Protein AF-A0A662NIP9-F1 (afdb_monomer_lite)

Structure (mmCIF, N/CA/C/O backbone):
data_AF-A0A662NIP9-F1
#
_entry.id   AF-A0A662NIP9-F1
#
loop_
_atom_site.group_PDB
_atom_site.id
_atom_site.type_symbol
_atom_site.label_atom_id
_atom_site.label_alt_id
_atom_site.label_comp_id
_atom_site.label_asym_id
_atom_site.label_entity_id
_atom_site.label_seq_id
_atom_site.pdbx_PDB_ins_code
_atom_site.Cartn_x
_atom_site.Cartn_y
_atom_site.Cartn_z
_atom_site.occupancy
_atom_site.B_iso_or_equiv
_atom_site.auth_seq_id
_atom_site.auth_comp_id
_atom_site.auth_asym_id
_atom_site.auth_atom_id
_atom_site.pdbx_PDB_model_num
ATOM 1 N N . MET A 1 1 ? 13.210 0.376 -0.385 1.00 84.75 1 MET A N 1
ATOM 2 C CA . MET A 1 1 ? 11.925 -0.338 -0.216 1.00 84.75 1 MET A CA 1
ATOM 3 C C . MET A 1 1 ? 11.137 0.347 0.890 1.00 84.75 1 MET A C 1
ATOM 5 O O . MET A 1 1 ? 11.747 0.739 1.875 1.00 84.75 1 MET A O 1
ATOM 9 N N . LYS A 1 2 ? 9.825 0.532 0.727 1.00 93.12 2 LYS A N 1
ATOM 10 C CA . LYS A 1 2 ? 8.917 1.000 1.787 1.00 93.12 2 LYS A CA 1
ATOM 11 C C . LYS A 1 2 ? 7.820 -0.039 2.005 1.00 93.12 2 LYS A C 1
ATOM 13 O O . LYS A 1 2 ? 7.441 -0.723 1.056 1.00 93.12 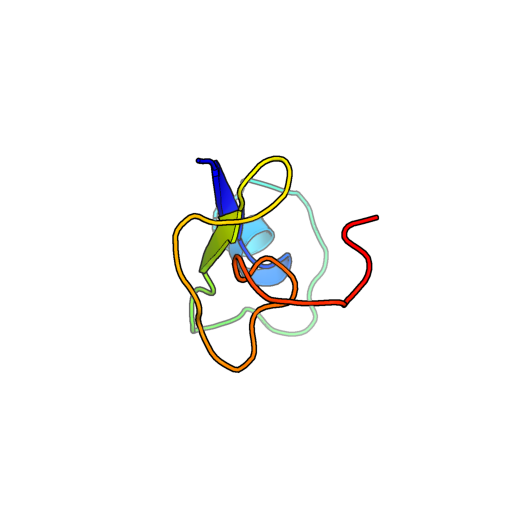2 LYS A O 1
ATOM 18 N N . ILE A 1 3 ? 7.294 -0.117 3.224 1.00 93.62 3 ILE A N 1
ATOM 19 C CA . ILE A 1 3 ? 6.072 -0.870 3.519 1.00 93.62 3 ILE A CA 1
ATOM 20 C C . ILE A 1 3 ? 4.924 0.131 3.589 1.00 93.62 3 ILE A C 1
ATOM 22 O O . ILE A 1 3 ? 4.981 1.114 4.326 1.00 93.62 3 ILE A O 1
ATOM 26 N N . ARG A 1 4 ? 3.903 -0.104 2.773 1.00 94.56 4 ARG A N 1
ATOM 27 C CA . ARG A 1 4 ? 2.623 0.595 2.817 1.00 94.56 4 ARG A CA 1
ATOM 28 C C . ARG A 1 4 ? 1.602 -0.294 3.512 1.00 94.56 4 ARG A C 1
ATOM 30 O O . ARG A 1 4 ? 1.737 -1.515 3.551 1.00 94.56 4 ARG A O 1
ATOM 37 N N . VAL A 1 5 ? 0.561 0.337 4.023 1.00 96.94 5 VAL A N 1
ATOM 38 C CA . VAL A 1 5 ? -0.588 -0.327 4.635 1.00 96.94 5 VAL A CA 1
ATOM 39 C C . VAL A 1 5 ? -1.854 0.135 3.936 1.00 96.94 5 VAL A C 1
ATOM 41 O O . VAL A 1 5 ? -1.899 1.249 3.408 1.00 96.94 5 VAL A O 1
ATOM 44 N N . SER A 1 6 ? -2.885 -0.708 3.927 1.00 96.06 6 SER A N 1
ATOM 45 C CA . SER A 1 6 ? -4.215 -0.242 3.526 1.00 96.06 6 SER A CA 1
ATOM 46 C C . SER A 1 6 ? -4.690 0.886 4.449 1.00 96.06 6 SER A C 1
ATOM 48 O O . SER A 1 6 ? -4.268 0.980 5.605 1.00 96.06 6 SER A O 1
ATOM 50 N N . TYR A 1 7 ? -5.604 1.726 3.960 1.00 96.12 7 TYR A N 1
ATOM 51 C CA . TYR A 1 7 ? -6.159 2.819 4.762 1.00 96.12 7 TYR A CA 1
ATOM 52 C C . TYR A 1 7 ? -6.814 2.313 6.056 1.00 96.12 7 TYR A C 1
ATOM 54 O O . TYR A 1 7 ? -6.545 2.848 7.128 1.00 96.12 7 TYR A O 1
ATOM 62 N N . GLY A 1 8 ? -7.609 1.238 5.982 1.00 96.94 8 GLY A N 1
ATOM 63 C CA . GLY A 1 8 ? -8.258 0.656 7.160 1.00 96.94 8 GLY A CA 1
ATOM 64 C C . GLY A 1 8 ? -7.250 0.163 8.200 1.00 96.94 8 GLY A C 1
ATOM 65 O O . GLY A 1 8 ? -7.381 0.467 9.384 1.00 96.94 8 GLY A O 1
ATOM 66 N N . THR A 1 9 ? -6.192 -0.527 7.759 1.00 97.56 9 THR A N 1
ATOM 67 C CA . THR A 1 9 ? -5.088 -0.937 8.641 1.00 97.56 9 THR A CA 1
ATOM 68 C C . THR A 1 9 ? -4.396 0.280 9.263 1.00 97.56 9 THR A C 1
ATOM 70 O O . THR A 1 9 ? -4.153 0.288 10.465 1.00 97.56 9 THR A O 1
ATOM 73 N N . ALA A 1 10 ? -4.139 1.341 8.489 1.00 97.56 10 ALA A N 1
ATOM 74 C CA . ALA A 1 10 ? -3.527 2.570 8.999 1.00 97.56 10 ALA A CA 1
ATOM 75 C C . ALA A 1 10 ? -4.367 3.244 10.096 1.00 97.56 10 ALA A C 1
ATOM 77 O O . ALA A 1 10 ? -3.807 3.756 11.065 1.00 97.56 10 ALA A O 1
ATOM 78 N N . VAL A 1 11 ? -5.697 3.240 9.955 1.00 97.75 11 VAL A N 1
ATOM 79 C CA . VAL A 1 11 ? -6.611 3.808 10.954 1.00 97.75 11 VAL A CA 1
ATOM 80 C C . VAL A 1 11 ? -6.625 2.976 12.234 1.00 97.75 11 VAL A C 1
ATOM 82 O O . VAL A 1 11 ? -6.496 3.538 13.318 1.00 97.75 11 VAL A O 1
ATOM 85 N N . VAL A 1 12 ? -6.726 1.646 12.131 1.00 97.19 12 VAL A N 1
ATOM 86 C CA . VAL A 1 12 ? -6.714 0.759 13.312 1.00 97.19 12 VAL A CA 1
ATOM 87 C C . VAL A 1 12 ? -5.386 0.836 14.068 1.00 97.19 12 VAL A C 1
ATOM 89 O O . VAL A 1 12 ? -5.392 0.836 15.294 1.00 97.19 12 VAL A O 1
ATOM 92 N N . LEU A 1 13 ? -4.261 0.967 13.358 1.00 96.12 13 LEU A N 1
ATOM 93 C CA . LEU A 1 13 ? -2.929 1.121 13.957 1.00 96.12 13 LEU A CA 1
ATOM 94 C C . LEU A 1 13 ? -2.652 2.529 14.519 1.00 96.12 13 LEU A C 1
ATOM 96 O O . LEU A 1 13 ? -1.555 2.781 15.006 1.00 96.12 13 LEU A O 1
ATOM 100 N N . GLY A 1 14 ? -3.594 3.472 14.418 1.00 96.69 14 GLY A N 1
ATOM 101 C CA . GLY A 1 14 ? -3.409 4.843 14.905 1.00 96.69 14 GLY A CA 1
ATOM 102 C C . GLY A 1 14 ? -2.464 5.707 14.058 1.00 96.69 14 GLY A C 1
ATOM 103 O O . GLY A 1 14 ? -2.171 6.840 14.432 1.00 96.69 14 GLY A O 1
ATOM 104 N N . LEU A 1 15 ? -2.024 5.221 12.892 1.00 96.69 15 LEU A N 1
ATOM 105 C CA . LEU A 1 15 ? -1.156 5.958 11.962 1.00 96.69 15 LEU A CA 1
ATOM 106 C C . LEU A 1 15 ? -1.912 7.066 11.215 1.00 96.69 15 LEU A C 1
ATOM 108 O O . LEU A 1 15 ? -1.312 8.020 10.717 1.00 96.69 15 LEU A O 1
ATOM 112 N N . LYS A 1 16 ? -3.239 6.942 11.108 1.00 96.69 16 LYS A N 1
ATOM 113 C CA . LYS A 1 16 ? -4.109 7.940 10.483 1.00 96.69 16 LYS A CA 1
ATOM 114 C C . LYS A 1 16 ? -5.424 8.055 11.246 1.00 96.69 16 LYS A C 1
ATOM 116 O O . LYS A 1 16 ? -6.008 7.058 11.647 1.00 96.69 16 LYS A O 1
ATOM 121 N N . LYS A 1 17 ? -5.940 9.277 11.388 1.00 96.81 17 LYS A N 1
ATOM 122 C CA . LYS A 1 17 ? -7.318 9.496 11.848 1.00 96.81 17 LYS A CA 1
ATOM 123 C C . LYS A 1 17 ? -8.278 9.274 10.677 1.00 96.81 17 LYS A C 1
ATOM 125 O O . LYS A 1 17 ? -8.084 9.858 9.611 1.00 96.81 17 LYS A O 1
ATOM 130 N N . GLY A 1 18 ? -9.304 8.453 10.878 1.00 94.81 18 GLY A N 1
ATOM 131 C CA . GLY A 1 18 ? -10.295 8.136 9.854 1.00 94.81 18 GLY A CA 1
ATOM 132 C C . GLY A 1 18 ? -11.591 7.616 10.460 1.00 94.81 18 GLY A C 1
ATOM 133 O O . GLY A 1 18 ? -11.579 6.996 11.522 1.00 94.81 18 GLY A O 1
ATOM 134 N N . LYS A 1 19 ? -12.713 7.888 9.788 1.00 93.81 19 LYS A N 1
ATOM 135 C CA . LYS A 1 19 ? -14.005 7.270 10.106 1.00 93.81 19 LYS A CA 1
ATOM 136 C C . LYS A 1 19 ? -14.114 5.953 9.347 1.00 93.81 19 LYS A C 1
ATOM 138 O O . LYS A 1 19 ? -13.703 5.873 8.193 1.00 93.81 19 LYS A O 1
ATOM 143 N N . MET A 1 20 ? -14.675 4.935 9.985 1.00 93.31 20 MET A N 1
ATOM 144 C CA . MET A 1 20 ? -14.919 3.634 9.367 1.00 93.31 20 MET A CA 1
ATOM 145 C C . MET A 1 20 ? -16.252 3.095 9.872 1.00 93.31 20 MET A C 1
ATOM 147 O O . MET A 1 20 ? -16.533 3.203 11.064 1.00 93.31 20 MET A O 1
ATOM 151 N N . LEU A 1 21 ? -17.046 2.506 8.977 1.00 94.50 21 LEU A N 1
ATOM 152 C CA . LEU A 1 21 ? -18.294 1.829 9.346 1.00 94.50 21 LEU A CA 1
ATOM 153 C C . LEU A 1 21 ? -18.021 0.485 10.038 1.00 94.50 21 LEU A C 1
ATOM 155 O O . LEU A 1 21 ? -18.722 0.120 10.974 1.00 94.50 21 LEU A O 1
ATOM 159 N N . ALA A 1 22 ? -16.967 -0.217 9.616 1.00 94.50 22 ALA A N 1
ATOM 160 C CA . ALA A 1 22 ? -16.505 -1.465 10.212 1.00 94.50 22 ALA A CA 1
ATOM 161 C C . ALA A 1 22 ? -14.974 -1.466 10.309 1.00 94.50 22 ALA A C 1
ATOM 163 O O . ALA A 1 22 ? -14.284 -1.014 9.392 1.00 94.50 22 ALA A O 1
ATOM 164 N N . LYS A 1 23 ? -14.433 -1.960 11.428 1.00 94.31 23 LYS A N 1
ATOM 165 C CA . LYS A 1 23 ? -12.982 -2.099 11.609 1.00 94.31 23 LYS A CA 1
ATOM 166 C C . LYS A 1 23 ? -12.495 -3.373 10.904 1.00 94.31 23 LYS A C 1
ATOM 168 O O . LYS A 1 23 ? -13.114 -4.417 11.100 1.00 94.31 23 LYS A O 1
ATOM 173 N N . PRO A 1 24 ? -11.401 -3.323 10.120 1.00 95.38 24 PRO A N 1
ATOM 174 C CA . PRO A 1 24 ? -10.830 -4.529 9.539 1.00 95.38 24 PRO A CA 1
ATOM 175 C C . PRO A 1 24 ? -10.279 -5.441 10.639 1.00 95.38 24 PRO A C 1
ATOM 177 O O . PRO A 1 24 ? -9.610 -4.977 11.561 1.00 95.38 24 PRO A O 1
ATOM 180 N N . THR A 1 25 ? -10.528 -6.742 10.512 1.00 96.31 25 THR A N 1
ATOM 181 C CA . THR A 1 25 ? -9.940 -7.791 11.362 1.00 96.31 25 THR A CA 1
ATOM 182 C C . THR A 1 25 ? -8.631 -8.339 10.787 1.00 96.31 25 THR A C 1
ATOM 184 O O . THR A 1 25 ? -7.847 -8.950 11.505 1.00 96.31 25 THR A O 1
ATOM 187 N N . THR A 1 26 ? -8.365 -8.081 9.502 1.00 97.12 26 THR A N 1
ATOM 188 C CA . THR A 1 26 ? -7.142 -8.473 8.791 1.00 97.12 26 THR A CA 1
ATOM 189 C C . THR A 1 26 ? -6.299 -7.245 8.453 1.00 97.12 26 THR A C 1
ATOM 191 O O . THR A 1 26 ? -6.806 -6.248 7.932 1.00 97.12 26 THR A O 1
ATOM 194 N N . ALA A 1 27 ? -4.995 -7.314 8.726 1.00 96.81 27 ALA A N 1
ATOM 195 C CA . ALA A 1 27 ? -4.043 -6.278 8.342 1.00 96.81 27 ALA A CA 1
ATOM 196 C C . ALA A 1 27 ? -3.517 -6.519 6.919 1.00 96.81 27 ALA A C 1
ATOM 198 O O . ALA A 1 27 ? -3.032 -7.603 6.606 1.00 96.81 27 ALA A O 1
ATOM 199 N N . TYR A 1 28 ? -3.573 -5.491 6.071 1.00 96.31 28 TYR A N 1
ATOM 200 C CA . TYR A 1 28 ? -3.091 -5.553 4.691 1.00 96.31 28 TYR A CA 1
ATOM 201 C C . TYR A 1 28 ? -1.822 -4.716 4.537 1.00 96.31 28 TYR A C 1
ATOM 203 O O . TYR A 1 28 ? -1.857 -3.490 4.701 1.00 96.31 28 TYR A O 1
ATOM 211 N N . PHE A 1 29 ? -0.725 -5.380 4.176 1.00 95.19 29 PHE A N 1
ATOM 212 C CA . PHE A 1 29 ? 0.577 -4.771 3.915 1.00 95.19 29 PHE A CA 1
ATOM 213 C C . PHE A 1 29 ? 0.937 -4.889 2.438 1.00 95.19 29 PHE A C 1
ATOM 215 O O . PHE A 1 29 ? 0.663 -5.897 1.794 1.00 95.19 29 PHE A O 1
ATOM 222 N N . MET A 1 30 ? 1.569 -3.850 1.904 1.00 91.69 30 MET A N 1
ATOM 223 C CA . MET A 1 30 ? 1.996 -3.789 0.510 1.00 91.69 30 MET A CA 1
ATOM 224 C C . MET A 1 30 ? 3.443 -3.322 0.452 1.00 91.69 30 MET A C 1
ATOM 226 O O . MET A 1 30 ? 3.813 -2.326 1.077 1.00 91.69 30 MET A O 1
ATOM 230 N N . THR A 1 31 ? 4.269 -4.016 -0.319 1.00 91.12 31 THR A N 1
ATOM 231 C CA . THR A 1 31 ? 5.618 -3.540 -0.611 1.00 91.12 31 THR A CA 1
ATOM 232 C C . THR A 1 31 ? 5.549 -2.441 -1.664 1.00 91.12 31 THR A C 1
ATOM 234 O O . THR A 1 31 ? 4.747 -2.489 -2.593 1.00 91.12 31 THR A O 1
ATOM 237 N N . TY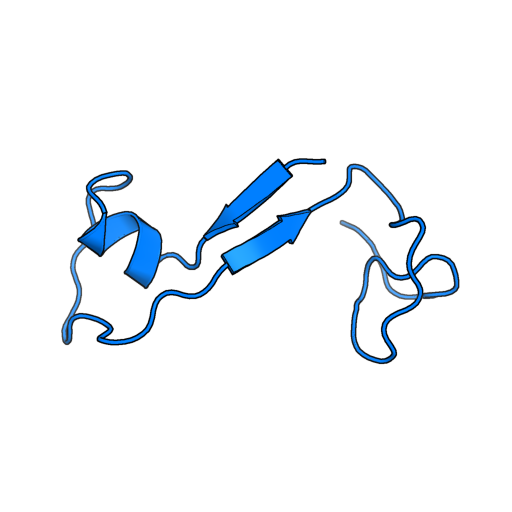R A 1 32 ? 6.377 -1.413 -1.501 1.00 92.81 32 TYR A N 1
ATOM 238 C CA . TYR A 1 32 ? 6.506 -0.338 -2.473 1.00 92.81 32 TYR A CA 1
ATOM 239 C C . TYR A 1 32 ? 7.971 -0.068 -2.784 1.00 92.81 32 TYR A C 1
ATOM 241 O O . TYR A 1 32 ? 8.811 0.105 -1.890 1.00 92.81 32 TYR A O 1
ATOM 249 N N . TYR A 1 33 ? 8.259 0.040 -4.074 1.00 93.25 33 TYR A N 1
ATOM 250 C CA . TYR A 1 33 ? 9.555 0.450 -4.595 1.00 93.25 33 TYR A CA 1
ATOM 251 C C . TYR A 1 33 ? 9.401 1.771 -5.342 1.00 93.25 33 TYR A C 1
ATOM 253 O O . TYR A 1 33 ? 8.353 2.055 -5.907 1.00 93.2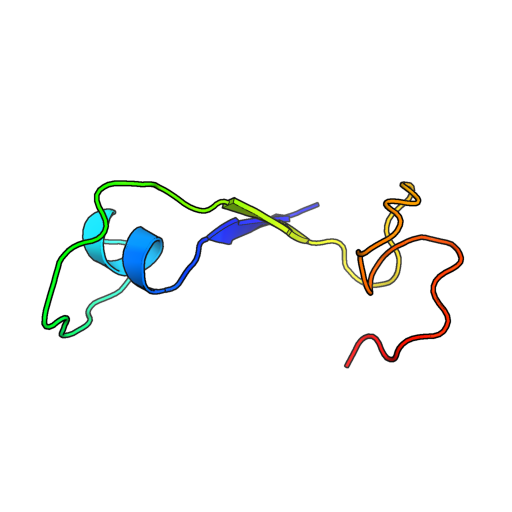5 33 TYR A O 1
ATOM 261 N N . LYS A 1 34 ? 10.426 2.624 -5.324 1.00 91.88 34 LYS A N 1
ATOM 262 C CA . LYS A 1 34 ? 10.425 3.809 -6.187 1.00 91.88 34 LYS A CA 1
ATOM 263 C C . LYS A 1 34 ? 10.815 3.323 -7.586 1.00 91.88 34 LYS A C 1
ATOM 265 O O . LYS A 1 34 ? 11.965 2.948 -7.774 1.00 91.88 34 LYS A O 1
ATOM 270 N N . GLY A 1 35 ? 9.857 3.272 -8.512 1.00 92.81 35 GLY A N 1
ATOM 271 C CA . GLY A 1 35 ? 10.045 2.694 -9.847 1.00 92.81 35 GLY A CA 1
ATOM 272 C C . GLY A 1 35 ? 9.575 1.237 -9.943 1.00 92.81 35 GLY A C 1
ATOM 273 O O . GLY A 1 35 ? 8.553 0.866 -9.361 1.00 92.81 35 GLY A O 1
ATOM 274 N N . ARG A 1 36 ? 10.321 0.411 -10.685 1.00 94.12 36 ARG A N 1
ATOM 275 C CA . ARG A 1 36 ? 10.084 -1.036 -10.784 1.00 94.12 36 ARG A CA 1
ATOM 276 C C . ARG A 1 36 ? 10.696 -1.773 -9.584 1.00 94.12 36 ARG A C 1
ATOM 278 O O . ARG A 1 36 ? 11.679 -1.342 -8.985 1.00 94.12 36 ARG A O 1
ATOM 285 N N . CYS A 1 37 ? 10.082 -2.884 -9.218 1.00 94.00 37 CYS A N 1
ATOM 286 C CA . CYS A 1 37 ? 10.542 -3.837 -8.224 1.00 94.00 37 CYS A CA 1
ATOM 287 C C . CYS A 1 37 ? 11.538 -4.806 -8.872 1.00 94.00 37 CYS A C 1
ATOM 289 O O . CYS A 1 37 ? 11.415 -5.109 -10.051 1.00 94.00 37 CYS A O 1
ATOM 291 N N . LEU A 1 38 ? 12.486 -5.338 -8.096 1.00 93.75 38 LEU A N 1
ATOM 292 C CA . LEU A 1 38 ? 13.392 -6.409 -8.545 1.00 93.75 38 LEU A CA 1
ATOM 293 C C . LEU A 1 38 ? 12.646 -7.736 -8.804 1.00 93.75 38 LEU A C 1
ATOM 295 O O . LEU A 1 38 ? 13.097 -8.568 -9.594 1.00 93.75 38 LEU A O 1
ATOM 299 N N . ASN A 1 39 ? 11.493 -7.914 -8.151 1.00 94.38 39 ASN A N 1
ATOM 300 C CA . ASN A 1 39 ? 10.633 -9.087 -8.284 1.00 94.38 39 ASN A CA 1
ATOM 301 C C . ASN A 1 39 ? 9.696 -8.978 -9.494 1.00 94.38 39 ASN A C 1
ATOM 303 O O . ASN A 1 39 ? 9.478 -7.898 -10.044 1.00 94.38 39 ASN A O 1
ATOM 307 N N . ASN A 1 40 ? 9.097 -10.110 -9.873 1.00 95.88 40 ASN A N 1
ATOM 308 C CA . ASN A 1 40 ? 8.237 -10.218 -11.052 1.00 95.88 40 ASN A CA 1
ATOM 309 C C . ASN A 1 40 ? 6.898 -10.915 -10.747 1.00 95.88 40 ASN A C 1
ATOM 311 O O . ASN A 1 40 ? 6.508 -11.858 -11.427 1.00 95.88 40 ASN A O 1
ATOM 315 N N . CYS A 1 41 ? 6.212 -10.504 -9.673 1.00 94.69 41 CYS A N 1
ATOM 316 C CA . CYS A 1 41 ? 4.911 -11.083 -9.325 1.00 94.69 41 CYS A CA 1
ATOM 317 C C . CYS A 1 41 ? 3.901 -10.837 -10.456 1.00 94.69 41 CYS A C 1
ATOM 319 O O . CYS A 1 41 ? 3.736 -9.692 -10.873 1.00 94.69 41 CYS A O 1
ATOM 321 N N . ALA A 1 42 ? 3.183 -11.879 -10.885 1.00 94.94 42 ALA A N 1
ATOM 322 C CA . ALA A 1 42 ? 2.342 -11.855 -12.090 1.00 94.94 42 ALA A CA 1
ATOM 323 C C . ALA A 1 42 ? 1.265 -10.750 -12.110 1.00 94.94 42 ALA A C 1
ATOM 325 O O . ALA A 1 42 ? 0.873 -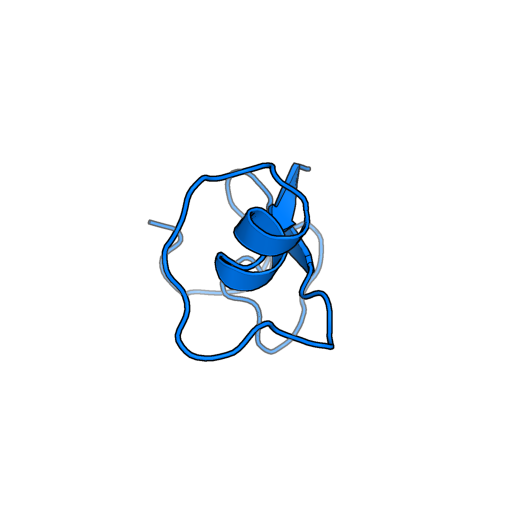10.283 -13.171 1.00 94.94 42 ALA A O 1
ATOM 326 N N . PHE A 1 43 ? 0.799 -10.318 -10.937 1.00 92.25 43 PHE A N 1
ATOM 327 C CA . PHE A 1 43 ? -0.247 -9.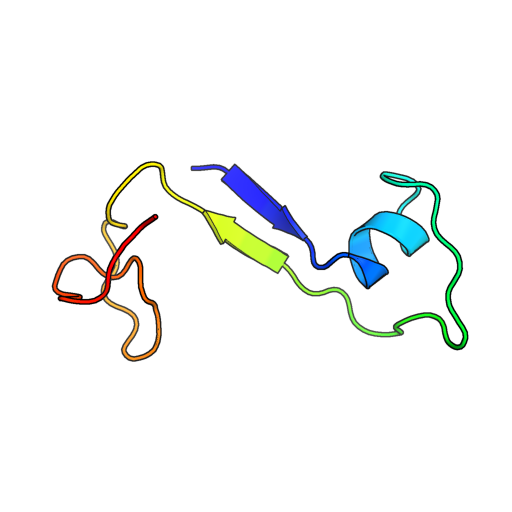302 -10.783 1.00 92.25 43 PHE A CA 1
ATOM 328 C C . PHE A 1 43 ? 0.291 -7.902 -10.441 1.00 92.25 43 PHE A C 1
ATOM 330 O O . PHE A 1 43 ? -0.475 -6.944 -10.361 1.00 92.25 43 PHE A O 1
ATOM 337 N N . CYS A 1 44 ? 1.586 -7.762 -10.140 1.00 93.38 44 CYS A N 1
ATOM 338 C CA . CYS A 1 44 ? 2.109 -6.520 -9.584 1.00 93.38 44 CYS A CA 1
ATOM 339 C C . CYS A 1 44 ? 2.423 -5.517 -10.694 1.00 93.38 44 CYS A C 1
ATOM 341 O O . CYS A 1 44 ? 3.301 -5.748 -11.522 1.00 93.38 44 CYS A O 1
ATOM 343 N N . VAL A 1 45 ? 1.801 -4.337 -10.645 1.00 93.88 45 VAL A N 1
ATOM 344 C CA . VAL A 1 45 ? 2.113 -3.239 -11.577 1.00 93.88 45 VAL A CA 1
ATOM 345 C C . VAL A 1 45 ? 3.576 -2.793 -11.497 1.00 93.88 45 VAL A C 1
ATOM 347 O O . VAL A 1 45 ? 4.134 -2.356 -12.500 1.00 93.88 45 VAL A O 1
ATOM 350 N N . GLN A 1 46 ? 4.226 -2.960 -10.339 1.00 94.94 46 GLN A N 1
ATOM 351 C CA . GLN A 1 46 ? 5.643 -2.647 -10.155 1.00 94.94 46 GLN A CA 1
ATOM 352 C C . GLN A 1 46 ? 6.579 -3.802 -10.532 1.00 94.94 46 GLN A C 1
ATOM 354 O O . GLN A 1 46 ? 7.779 -3.633 -10.376 1.00 94.94 46 GLN A O 1
ATOM 359 N N . ALA A 1 47 ? 6.096 -4.954 -11.006 1.00 95.94 47 ALA A N 1
ATOM 360 C CA . ALA A 1 47 ? 6.963 -6.056 -11.432 1.00 95.94 47 ALA A CA 1
ATOM 361 C C . ALA A 1 47 ? 8.007 -5.587 -12.465 1.00 95.94 47 ALA A C 1
ATOM 363 O O . ALA A 1 47 ? 7.696 -4.721 -13.286 1.00 95.94 47 ALA A O 1
ATOM 364 N N . ARG A 1 48 ? 9.237 -6.126 -12.430 1.00 95.62 48 ARG A N 1
ATOM 365 C CA . ARG A 1 48 ? 10.345 -5.643 -13.287 1.00 95.62 48 ARG A CA 1
ATOM 366 C C . ARG A 1 48 ? 10.015 -5.616 -14.781 1.00 95.62 48 ARG A C 1
ATOM 368 O O . ARG A 1 48 ? 10.476 -4.717 -15.473 1.00 95.62 48 ARG A O 1
ATOM 375 N N . GLU A 1 49 ? 9.203 -6.559 -15.255 1.00 96.50 49 GLU A N 1
ATOM 376 C CA . GLU A 1 49 ? 8.806 -6.691 -16.665 1.00 96.50 49 GLU A CA 1
ATOM 377 C C . GLU A 1 49 ? 7.385 -6.166 -16.938 1.00 96.50 49 GLU A C 1
ATOM 379 O O . GLU A 1 49 ? 6.880 -6.267 -18.057 1.00 96.50 49 GLU A O 1
ATOM 384 N N . SER A 1 50 ? 6.725 -5.582 -15.933 1.00 95.75 50 SER A N 1
ATOM 385 C CA . SER A 1 50 ? 5.408 -4.971 -16.104 1.00 95.75 50 SER A CA 1
ATOM 386 C C . SER A 1 50 ? 5.476 -3.795 -17.077 1.00 95.75 50 SER A C 1
ATOM 388 O O . SER A 1 50 ? 6.335 -2.918 -16.963 1.00 95.75 50 SER A O 1
ATOM 390 N N . LYS A 1 51 ? 4.519 -3.747 -18.007 1.00 95.06 51 LYS A N 1
ATOM 391 C CA . LYS A 1 51 ? 4.327 -2.631 -18.949 1.00 95.06 51 LYS A CA 1
ATOM 392 C C . LYS A 1 51 ? 3.313 -1.59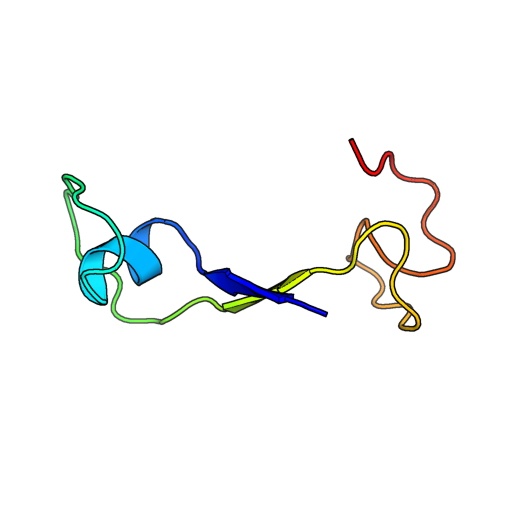8 -18.449 1.00 95.06 51 LYS A C 1
ATOM 394 O O . LYS A 1 51 ? 3.111 -0.582 -19.103 1.00 95.06 51 LYS A O 1
ATOM 399 N N . SER A 1 52 ? 2.686 -1.838 -17.297 1.00 93.69 52 SER A N 1
ATOM 400 C CA . SER A 1 52 ? 1.715 -0.914 -16.703 1.00 93.69 52 SER A CA 1
ATOM 401 C C . SER A 1 52 ? 2.387 0.384 -16.256 1.00 93.69 52 SER A C 1
ATOM 403 O O . SER A 1 52 ? 3.566 0.372 -15.876 1.00 93.69 52 SER A O 1
ATOM 405 N N . ASN A 1 53 ? 1.638 1.490 -16.269 1.00 91.56 53 ASN A N 1
ATOM 406 C CA . ASN A 1 53 ? 2.116 2.769 -15.744 1.00 91.56 53 ASN A CA 1
ATOM 407 C C . ASN A 1 53 ? 2.427 2.660 -14.235 1.00 91.56 53 ASN A C 1
ATOM 409 O O . ASN A 1 53 ? 1.818 1.860 -13.521 1.00 91.56 53 ASN A O 1
ATOM 413 N N . LEU A 1 54 ? 3.422 3.418 -13.779 1.00 87.25 54 LEU A N 1
ATOM 414 C CA . LEU A 1 54 ? 3.859 3.504 -12.385 1.00 87.25 54 LEU A CA 1
ATOM 415 C C . LEU A 1 54 ? 3.371 4.774 -11.668 1.00 87.25 54 LEU A C 1
ATOM 417 O O . LEU A 1 54 ? 3.582 4.873 -10.457 1.00 87.25 54 LEU A O 1
ATOM 421 N N . GLU A 1 55 ? 2.774 5.715 -12.404 1.00 76.00 55 GLU A N 1
ATOM 422 C CA . GLU A 1 55 ? 2.213 6.979 -11.904 1.00 76.00 55 GLU A CA 1
ATOM 423 C C . GLU A 1 55 ? 0.719 6.881 -11.588 1.00 76.00 55 GLU A C 1
ATOM 425 O O . GLU A 1 55 ? -0.023 6.263 -12.389 1.00 76.00 55 GLU A O 1
#

Sequence (55 aa):
MKIRVSYGTAVVLGLKKGKMLAKPTTAYFMTYYKGRCLNNCAFCVQARESKSNLE

Radius of gyration: 13.95 Å; chains: 1; bounding box: 32×21×34 Å

Secondary structure (DSSP, 8-state):
-EEEE-HHHHHHTTSS----SS--SS--EEEE-SSS-SS--TT-TTSTT--S---

Foldseek 3Di:
DDKDWPPLLCCVVVVDPDDDPDRDPDTDIDDDDPAADPAAPPPDCRHPPHPHDPD

pLDDT: mean 94.27, std 3.44, range [76.0, 97.75]